Protein AF-A0A955ZC71-F1 (afdb_monomer_lite)

Sequence (127 aa):
PVDMTAALGGNLAITGTVRAAAAVQPGRLIVVSLTSATGTATATGQFTLSAASQTIKFRIGGLVTDNYVLRFQIDQAGSSAVGEQGDLEGYYNGVETAPILTRQDALPIPLGQTCLPNVDFGVGVRL

Radius of gyration: 13.67 Å; chains: 1; bounding box: 36×25×35 Å

pLDDT: mean 84.35, std 5.69, range [64.38, 92.12]

Secondary structure (DSSP, 8-state):
-EEEE-TT--SEEEEEEEEPPTTPPTT-EEEEEEEETTS--EEEEEEE-SSTTPEEEEEEEEE-SEEEEEEEEE-SS-SS-SSSTT-EEEEBT-BTTB---STTTPPPEEE-SS-EEEEEE--EE--

Structure (mmCIF, N/CA/C/O backbone):
data_AF-A0A955ZC71-F1
#
_entry.id   AF-A0A955ZC71-F1
#
loop_
_atom_site.group_PDB
_atom_site.id
_atom_site.type_symbol
_atom_site.label_atom_id
_atom_site.label_alt_id
_atom_site.label_comp_id
_atom_site.label_asym_id
_atom_site.label_entity_id
_atom_site.label_seq_id
_atom_site.pdbx_PDB_ins_code
_atom_site.Cartn_x
_atom_site.Cartn_y
_atom_site.Cartn_z
_atom_site.occupancy
_atom_site.B_iso_or_equiv
_atom_site.auth_seq_id
_atom_site.auth_comp_id
_atom_site.auth_asym_id
_atom_site.auth_atom_id
_atom_site.pdbx_PDB_model_num
ATOM 1 N N . PRO A 1 1 ? -11.169 -1.044 -10.443 1.00 69.12 1 PRO A N 1
ATOM 2 C CA . PRO A 1 1 ? -10.434 -0.879 -9.168 1.00 69.12 1 PRO A CA 1
ATOM 3 C C . PRO A 1 1 ? -10.039 -2.265 -8.681 1.00 69.12 1 PRO A C 1
ATOM 5 O O . PRO A 1 1 ? -10.817 -3.191 -8.892 1.00 69.12 1 PRO A O 1
ATOM 8 N N . VAL A 1 2 ? -8.859 -2.411 -8.089 1.00 80.56 2 VAL A N 1
ATOM 9 C CA . VAL A 1 2 ? -8.496 -3.650 -7.397 1.00 80.56 2 VAL A CA 1
ATOM 10 C C . VAL A 1 2 ? -9.318 -3.696 -6.113 1.00 80.56 2 VAL A C 1
ATOM 12 O O . VAL A 1 2 ? -9.205 -2.783 -5.296 1.00 80.56 2 VAL A O 1
ATOM 15 N N . ASP A 1 3 ? -10.186 -4.696 -5.976 1.00 83.19 3 ASP A N 1
ATOM 16 C CA . ASP A 1 3 ? -11.025 -4.870 -4.787 1.00 83.19 3 ASP A CA 1
ATOM 17 C C . ASP A 1 3 ? -10.416 -5.953 -3.895 1.00 83.19 3 ASP A C 1
ATOM 19 O O . ASP A 1 3 ? -10.083 -7.047 -4.351 1.00 83.19 3 ASP A O 1
ATOM 23 N N . MET A 1 4 ? -10.231 -5.618 -2.628 1.00 85.12 4 MET A N 1
ATOM 24 C CA . MET A 1 4 ? -9.617 -6.446 -1.600 1.00 85.12 4 MET A CA 1
ATOM 25 C C . MET A 1 4 ? -10.576 -6.529 -0.422 1.00 85.12 4 MET A C 1
ATOM 27 O O . MET A 1 4 ? -11.275 -5.566 -0.108 1.00 85.12 4 MET A O 1
ATOM 31 N N . THR A 1 5 ? -10.598 -7.665 0.265 1.00 82.44 5 THR A N 1
ATOM 32 C CA . THR A 1 5 ? -11.450 -7.848 1.445 1.00 82.44 5 THR A CA 1
ATOM 33 C C . THR A 1 5 ? -10.604 -8.291 2.627 1.00 82.44 5 THR A C 1
ATOM 35 O O . THR A 1 5 ? -9.879 -9.279 2.542 1.00 82.44 5 THR A O 1
ATOM 38 N N . ALA A 1 6 ? -10.696 -7.557 3.732 1.00 78.88 6 ALA A N 1
ATOM 39 C CA . ALA A 1 6 ? -10.159 -7.977 5.013 1.00 78.88 6 ALA A CA 1
ATOM 40 C C . ALA A 1 6 ? -11.064 -9.050 5.627 1.00 78.88 6 ALA A C 1
ATOM 42 O O . ALA A 1 6 ? -12.288 -8.911 5.634 1.00 78.88 6 ALA A O 1
ATOM 43 N N . ALA A 1 7 ? -10.474 -10.088 6.216 1.00 76.69 7 ALA A N 1
ATOM 44 C CA . ALA A 1 7 ? -11.210 -11.140 6.918 1.00 76.69 7 ALA A CA 1
ATOM 45 C C . ALA A 1 7 ? -11.676 -10.706 8.328 1.00 76.69 7 ALA A C 1
ATOM 47 O O . ALA A 1 7 ? -11.635 -11.498 9.264 1.00 76.69 7 ALA A O 1
ATOM 48 N N . LEU A 1 8 ? -12.089 -9.443 8.497 1.00 80.94 8 LEU A N 1
ATOM 49 C CA . LEU A 1 8 ? -12.551 -8.897 9.782 1.00 80.94 8 LEU A CA 1
ATOM 50 C C . LEU A 1 8 ? -14.075 -8.847 9.903 1.00 80.94 8 LEU A C 1
ATOM 52 O O . LEU A 1 8 ? -14.589 -8.567 10.982 1.00 80.94 8 LEU A O 1
ATOM 56 N N . GLY A 1 9 ? -14.806 -9.110 8.814 1.00 81.00 9 GLY A N 1
ATOM 57 C CA . GLY A 1 9 ? -16.271 -9.169 8.823 1.00 81.00 9 GLY A CA 1
ATO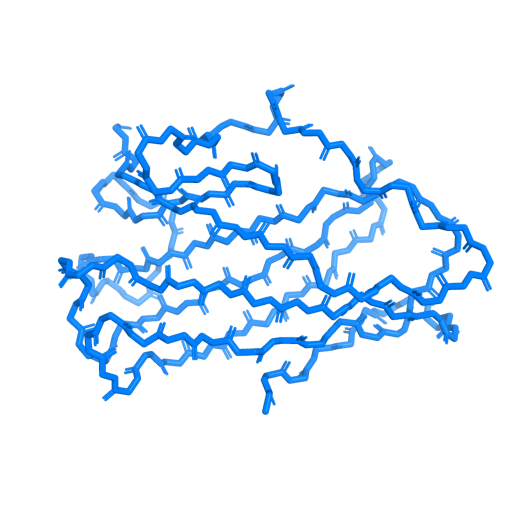M 58 C C . GLY A 1 9 ? -16.963 -7.831 9.107 1.00 81.00 9 GLY A C 1
ATOM 59 O O . GLY A 1 9 ? -18.159 -7.816 9.385 1.00 81.00 9 GLY A O 1
ATOM 60 N N . GLY A 1 10 ? -16.233 -6.714 9.052 1.00 86.50 10 GLY A N 1
ATOM 61 C CA . GLY A 1 10 ? -16.798 -5.382 9.229 1.00 86.50 10 GLY A CA 1
ATOM 62 C C . GLY A 1 10 ? -17.442 -4.831 7.954 1.00 86.50 10 GLY A C 1
ATOM 63 O O . GLY A 1 10 ? -17.335 -5.405 6.871 1.00 86.50 10 GLY A O 1
ATOM 64 N N . ASN A 1 11 ? -18.125 -3.696 8.071 1.00 89.75 11 ASN A N 1
ATOM 65 C CA . ASN A 1 11 ? -18.828 -3.039 6.964 1.00 89.75 11 ASN A CA 1
ATOM 66 C C . ASN A 1 11 ? -18.101 -1.794 6.426 1.00 89.75 11 ASN A C 1
ATOM 68 O O . ASN A 1 11 ? -18.625 -1.125 5.534 1.00 89.75 11 ASN A O 1
ATOM 72 N N . LEU A 1 12 ? -16.914 -1.476 6.948 1.00 92.12 12 LEU A N 1
ATOM 73 C CA . LEU A 1 12 ? -16.139 -0.311 6.534 1.00 92.12 12 LEU A CA 1
ATOM 74 C C . LEU A 1 12 ? -15.185 -0.654 5.388 1.00 92.12 12 LEU A C 1
ATOM 76 O O . LEU A 1 12 ? -14.843 -1.816 5.141 1.00 92.12 12 LEU A O 1
ATOM 80 N N . ALA A 1 13 ? -14.745 0.385 4.683 1.00 91.94 13 ALA A N 1
ATOM 81 C CA . ALA A 1 13 ? -13.787 0.263 3.600 1.00 91.94 13 ALA A CA 1
ATOM 82 C C . ALA A 1 13 ? -12.835 1.460 3.528 1.00 91.94 13 ALA A C 1
ATOM 84 O O . ALA A 1 13 ? -13.204 2.587 3.862 1.00 91.94 13 ALA A O 1
ATOM 85 N N . ILE A 1 14 ? -11.636 1.209 3.012 1.00 90.75 14 ILE A N 1
ATOM 86 C CA . ILE A 1 14 ? -10.682 2.228 2.578 1.00 90.75 14 ILE A CA 1
ATOM 87 C C . ILE A 1 14 ? -10.611 2.179 1.052 1.00 90.75 14 ILE A C 1
ATOM 89 O O . ILE A 1 14 ? -10.496 1.105 0.464 1.00 90.75 14 ILE A O 1
ATOM 93 N N . THR A 1 15 ? -10.678 3.330 0.393 1.00 90.69 15 THR A N 1
ATOM 94 C CA . THR A 1 15 ? -10.453 3.446 -1.054 1.00 90.69 15 THR A CA 1
ATOM 95 C C . THR A 1 15 ? -9.389 4.487 -1.327 1.00 90.69 15 THR A C 1
ATOM 97 O O . THR A 1 15 ? -9.236 5.444 -0.569 1.00 90.69 15 THR A O 1
ATOM 100 N N . GLY A 1 16 ? -8.653 4.313 -2.414 1.00 88.12 16 GLY A N 1
ATOM 101 C CA . GLY A 1 16 ? -7.555 5.213 -2.705 1.00 88.12 16 GLY A CA 1
ATOM 102 C C . GLY A 1 16 ? -6.923 4.983 -4.058 1.00 88.12 16 GLY A C 1
ATOM 103 O O . GLY A 1 16 ? -7.385 4.154 -4.858 1.00 88.12 16 GLY A O 1
ATOM 104 N N . THR A 1 17 ? -5.866 5.749 -4.307 1.00 85.75 17 THR A N 1
ATOM 105 C CA . THR A 1 17 ? -5.081 5.630 -5.524 1.00 85.75 17 THR A CA 1
ATOM 106 C C . THR A 1 17 ? -3.595 5.587 -5.234 1.00 85.75 17 THR A C 1
ATOM 108 O O . THR A 1 17 ? -3.101 6.095 -4.237 1.00 85.75 17 THR A O 1
ATOM 111 N N . VAL A 1 18 ? -2.867 4.937 -6.122 1.00 81.31 18 VAL A N 1
ATOM 112 C CA . VAL A 1 18 ? -1.413 4.871 -6.076 1.00 81.31 18 VAL A CA 1
ATOM 113 C C . VAL A 1 18 ? -0.908 4.964 -7.493 1.00 81.31 18 VAL A C 1
ATOM 115 O O . VAL A 1 18 ? -1.394 4.279 -8.396 1.00 81.31 18 VAL A O 1
ATOM 118 N N . ARG A 1 19 ? 0.045 5.859 -7.701 1.00 80.38 19 ARG A N 1
ATOM 119 C CA . ARG A 1 19 ? 0.717 6.003 -8.980 1.00 80.38 19 ARG A CA 1
ATOM 120 C C . ARG A 1 19 ? 1.980 5.160 -8.938 1.00 80.38 19 ARG A C 1
ATOM 122 O O . ARG A 1 19 ? 2.845 5.394 -8.100 1.00 80.38 19 ARG A O 1
ATOM 129 N N . ALA A 1 20 ? 2.075 4.174 -9.824 1.00 77.62 20 ALA A N 1
ATOM 130 C CA . ALA A 1 20 ? 3.331 3.465 -10.011 1.00 77.62 20 ALA A CA 1
ATOM 131 C C . ALA A 1 20 ? 4.386 4.446 -10.540 1.00 77.62 20 ALA A C 1
ATOM 133 O O . ALA A 1 20 ? 4.084 5.262 -11.415 1.00 77.62 20 ALA A O 1
ATOM 134 N N . ALA A 1 21 ? 5.609 4.370 -10.015 1.00 77.56 21 ALA A N 1
ATOM 135 C CA . ALA A 1 21 ? 6.703 5.215 -10.480 1.00 77.56 21 ALA A CA 1
ATOM 136 C C . ALA A 1 21 ? 6.997 4.954 -11.968 1.00 77.56 21 ALA A C 1
ATOM 138 O O . ALA A 1 21 ? 6.794 3.848 -12.478 1.00 77.56 21 ALA A O 1
ATOM 139 N N . ALA A 1 22 ? 7.510 5.962 -12.676 1.00 76.19 22 ALA A N 1
ATOM 140 C CA . ALA A 1 22 ? 7.761 5.848 -14.117 1.00 76.19 22 ALA A CA 1
ATOM 141 C C . ALA A 1 22 ? 8.801 4.774 -14.480 1.00 76.19 22 ALA A C 1
ATOM 143 O O . ALA A 1 22 ? 8.763 4.226 -15.579 1.00 76.19 22 ALA A O 1
ATOM 144 N N . ALA A 1 23 ? 9.696 4.448 -13.546 1.00 77.88 23 ALA A N 1
ATOM 145 C CA . ALA A 1 23 ? 10.702 3.403 -13.704 1.00 77.88 23 ALA A CA 1
ATOM 146 C C . ALA A 1 23 ? 10.128 1.973 -13.640 1.00 77.88 23 ALA A C 1
ATOM 148 O O . ALA A 1 23 ? 10.824 1.019 -14.001 1.00 77.88 23 ALA A O 1
ATOM 149 N N . VAL A 1 24 ? 8.881 1.796 -13.187 1.00 80.88 24 VAL A N 1
ATOM 150 C CA . VAL A 1 24 ? 8.256 0.473 -13.086 1.00 80.88 24 VAL A CA 1
ATOM 151 C C . VAL A 1 24 ? 7.818 -0.005 -14.461 1.00 80.88 24 VAL A C 1
ATOM 153 O O . VAL A 1 24 ? 7.041 0.655 -15.153 1.00 80.88 24 VAL A O 1
ATOM 156 N N . GLN A 1 25 ? 8.305 -1.179 -14.850 1.00 83.31 25 GLN A N 1
ATOM 157 C CA . GLN A 1 25 ? 7.926 -1.806 -16.113 1.00 83.31 25 GLN A CA 1
ATOM 158 C C . GLN A 1 25 ? 6.509 -2.406 -16.038 1.00 83.31 25 GLN A C 1
ATOM 160 O O . GLN A 1 25 ? 6.044 -2.776 -14.959 1.00 83.31 25 GLN A O 1
ATOM 165 N N . PRO A 1 26 ? 5.796 -2.552 -17.165 1.00 85.94 26 PRO A N 1
ATOM 166 C CA . PRO A 1 26 ? 4.604 -3.394 -17.214 1.00 85.94 26 PRO A CA 1
ATOM 167 C C . PRO A 1 26 ? 4.927 -4.841 -16.803 1.00 85.94 26 PRO A C 1
ATOM 169 O O . PRO A 1 26 ? 6.055 -5.303 -16.967 1.00 85.94 26 PRO A O 1
ATOM 172 N N . GLY A 1 27 ? 3.939 -5.573 -16.290 1.00 85.31 27 GLY A N 1
ATOM 173 C CA . GLY A 1 27 ? 4.099 -6.981 -15.912 1.00 85.31 27 GLY A CA 1
ATOM 174 C C . GLY A 1 27 ? 4.633 -7.220 -14.496 1.00 85.31 27 GLY A C 1
ATOM 175 O O . GLY A 1 27 ? 4.732 -8.372 -14.086 1.00 85.31 27 GLY A O 1
ATOM 176 N N . ARG A 1 28 ? 4.950 -6.169 -13.728 1.00 88.12 28 ARG A N 1
ATOM 177 C CA . ARG A 1 28 ? 5.442 -6.314 -12.348 1.00 88.12 28 ARG A CA 1
ATOM 178 C C . ARG A 1 28 ? 4.332 -6.662 -11.363 1.00 88.12 28 ARG A C 1
ATOM 180 O O . ARG A 1 28 ? 3.216 -6.143 -11.479 1.00 88.12 28 ARG A O 1
ATOM 187 N N . LEU A 1 29 ? 4.661 -7.524 -10.399 1.00 88.25 29 LEU A N 1
ATOM 188 C CA . LEU A 1 29 ? 3.790 -7.863 -9.279 1.00 88.25 29 LEU A CA 1
ATOM 189 C C . LEU A 1 29 ? 3.696 -6.673 -8.330 1.00 88.25 29 LEU A C 1
ATOM 191 O O . LEU A 1 29 ? 4.691 -6.049 -7.970 1.00 88.25 29 LEU A O 1
ATOM 195 N N . ILE A 1 30 ? 2.477 -6.401 -7.898 1.00 87.50 30 ILE A N 1
ATOM 196 C CA . ILE A 1 30 ? 2.171 -5.405 -6.894 1.00 87.50 30 ILE A CA 1
ATOM 197 C C . ILE A 1 30 ? 1.446 -6.085 -5.753 1.00 87.50 30 ILE A C 1
ATOM 199 O O . ILE A 1 30 ? 0.505 -6.846 -5.974 1.00 87.50 30 ILE A O 1
ATOM 203 N N . VAL A 1 31 ? 1.864 -5.759 -4.536 1.00 89.19 31 VAL A N 1
ATOM 204 C CA . VAL A 1 31 ? 1.234 -6.221 -3.308 1.00 89.19 31 VAL A CA 1
ATOM 205 C C . VAL A 1 31 ? 0.811 -5.017 -2.486 1.00 89.19 31 VAL A C 1
ATOM 207 O O . VAL A 1 31 ? 1.618 -4.151 -2.148 1.00 89.19 31 VAL A O 1
ATOM 210 N N . VAL A 1 32 ? -0.469 -4.978 -2.138 1.00 88.69 32 VAL A N 1
ATOM 211 C CA . VAL A 1 32 ? -1.035 -3.993 -1.217 1.00 88.69 32 VAL A CA 1
ATOM 212 C C . VAL A 1 32 ? -1.383 -4.720 0.053 1.00 88.69 32 VAL A C 1
ATOM 214 O O . VAL A 1 32 ? -2.094 -5.719 -0.007 1.00 88.69 32 VAL A O 1
ATOM 217 N N . SER A 1 33 ? -0.891 -4.234 1.184 1.00 89.06 33 SER A N 1
ATOM 218 C CA . SER A 1 33 ? -1.174 -4.824 2.486 1.00 89.06 33 SER A CA 1
ATOM 219 C C . SER A 1 33 ? -1.677 -3.770 3.459 1.00 89.06 33 SER A C 1
ATOM 221 O O . SER A 1 33 ? -1.082 -2.708 3.617 1.00 89.06 33 SER A O 1
ATOM 223 N N . LEU A 1 34 ? -2.787 -4.069 4.123 1.00 89.88 34 LEU A N 1
ATOM 224 C CA . LEU A 1 34 ? -3.323 -3.282 5.223 1.00 89.88 34 LEU A CA 1
ATOM 225 C C . LEU A 1 34 ? -3.167 -4.100 6.493 1.00 89.88 34 LEU A C 1
ATOM 227 O O . LEU A 1 34 ? -3.692 -5.206 6.555 1.00 89.88 34 LEU A O 1
ATOM 231 N N . THR A 1 35 ? -2.468 -3.574 7.491 1.00 90.38 35 THR A N 1
ATOM 232 C CA . THR A 1 35 ? -2.298 -4.240 8.787 1.00 90.38 35 THR A CA 1
ATOM 233 C C . THR A 1 35 ? -2.924 -3.397 9.887 1.00 90.38 35 THR A C 1
ATOM 235 O O . THR A 1 35 ? -2.675 -2.196 9.921 1.00 90.38 35 THR A O 1
ATOM 238 N N . SER A 1 36 ? -3.702 -3.978 10.802 1.00 87.25 36 SER A N 1
ATOM 239 C CA . SER A 1 36 ? -4.129 -3.234 11.997 1.00 87.25 36 SER A CA 1
ATOM 240 C C . SER A 1 36 ? -2.918 -2.813 12.836 1.00 87.25 36 SER A C 1
ATOM 242 O O . SER A 1 36 ? -1.884 -3.489 12.857 1.00 87.25 36 SER A O 1
ATOM 244 N N . ALA A 1 37 ? -3.019 -1.702 13.561 1.00 75.62 37 ALA A N 1
ATOM 245 C CA . ALA A 1 37 ? -1.954 -1.226 14.442 1.00 75.62 37 ALA A CA 1
ATOM 246 C C . ALA A 1 37 ? -1.626 -2.253 15.541 1.00 75.62 37 ALA A C 1
ATOM 248 O O . ALA A 1 37 ? -0.481 -2.351 15.974 1.00 75.62 37 ALA A O 1
ATOM 249 N N . THR A 1 38 ? -2.610 -3.073 15.923 1.00 75.19 38 THR A N 1
ATOM 250 C CA . THR A 1 38 ? -2.456 -4.198 16.858 1.00 75.19 38 THR A CA 1
ATOM 251 C C . THR A 1 38 ? -1.880 -5.466 16.210 1.00 75.19 38 THR A C 1
ATOM 253 O O . THR A 1 38 ? -1.568 -6.419 16.917 1.00 75.19 38 THR A O 1
ATOM 256 N N . GLY A 1 39 ? -1.727 -5.505 14.880 1.00 69.25 39 GLY A N 1
ATOM 257 C CA . GLY A 1 39 ? -1.188 -6.648 14.128 1.00 69.25 39 GLY A CA 1
ATOM 258 C C . GLY A 1 39 ? -2.147 -7.833 13.973 1.00 69.25 39 GLY A C 1
ATOM 259 O O . GLY A 1 39 ? -1.777 -8.850 13.400 1.00 69.25 39 GLY A O 1
ATOM 260 N N . THR A 1 40 ? -3.376 -7.704 14.465 1.00 64.38 40 THR A N 1
ATOM 261 C CA . THR A 1 40 ? -4.407 -8.752 14.510 1.00 64.38 40 THR A CA 1
ATOM 262 C C . THR A 1 40 ? -5.091 -9.015 13.170 1.00 64.38 40 THR A C 1
ATOM 264 O O . THR A 1 40 ? -5.736 -10.048 13.003 1.00 64.38 40 THR A O 1
ATOM 267 N N . ALA A 1 41 ? -4.953 -8.099 12.213 1.00 68.94 41 ALA A N 1
ATOM 268 C CA . ALA A 1 41 ? -5.638 -8.154 10.936 1.00 68.94 41 ALA A CA 1
ATOM 269 C C . ALA A 1 41 ? -4.706 -7.803 9.788 1.00 68.94 41 ALA A C 1
ATOM 271 O O . ALA A 1 41 ? -4.040 -6.768 9.840 1.00 68.94 41 ALA A O 1
ATOM 272 N N . THR A 1 42 ? -4.713 -8.609 8.726 1.00 79.19 42 THR A N 1
ATOM 273 C CA . THR A 1 42 ? -4.038 -8.272 7.472 1.00 79.19 42 THR A CA 1
ATOM 274 C C . THR A 1 42 ? -4.975 -8.495 6.293 1.00 79.19 42 THR A C 1
ATOM 276 O O . THR A 1 42 ? -5.575 -9.560 6.164 1.00 79.19 42 THR A O 1
ATOM 279 N N . ALA A 1 43 ? -5.111 -7.489 5.433 1.00 81.38 43 ALA A N 1
ATOM 280 C CA . ALA A 1 43 ? -5.735 -7.630 4.123 1.00 81.38 43 ALA A CA 1
ATOM 281 C C . ALA A 1 43 ? -4.656 -7.465 3.063 1.00 81.38 43 ALA A C 1
ATOM 283 O O . ALA A 1 43 ? -3.954 -6.456 3.082 1.00 81.38 43 ALA A O 1
ATOM 284 N N . THR A 1 44 ? -4.544 -8.428 2.150 1.00 83.94 44 THR A N 1
ATOM 285 C CA . THR A 1 44 ? -3.549 -8.387 1.078 1.00 83.94 44 THR A CA 1
ATOM 286 C C . THR A 1 44 ? -4.226 -8.549 -0.271 1.00 83.94 44 THR A C 1
ATOM 288 O O . THR A 1 44 ? -5.012 -9.473 -0.467 1.00 83.94 44 THR A O 1
ATOM 291 N N . GLY A 1 45 ? -3.908 -7.660 -1.207 1.00 82.19 45 GLY A N 1
ATOM 292 C CA . GLY A 1 45 ? -4.275 -7.793 -2.612 1.00 82.19 45 GLY A CA 1
ATOM 293 C C . GLY A 1 45 ? -3.041 -7.856 -3.484 1.00 82.19 45 GLY A C 1
ATOM 294 O O . GLY A 1 45 ? -2.059 -7.159 -3.226 1.00 82.19 45 GLY A O 1
ATOM 295 N N . GLN A 1 46 ? -3.113 -8.679 -4.524 1.00 86.94 46 GLN A N 1
ATOM 296 C CA . GLN A 1 46 ? -2.059 -8.813 -5.517 1.00 86.94 46 GLN A CA 1
ATOM 297 C C . GLN A 1 46 ? -2.609 -8.538 -6.907 1.00 86.94 46 GLN A C 1
ATOM 299 O O . GLN A 1 46 ? -3.722 -8.950 -7.235 1.00 86.94 46 GLN A O 1
ATOM 304 N N . PHE A 1 47 ? -1.835 -7.832 -7.720 1.00 85.12 47 PHE A N 1
ATOM 305 C CA . PHE A 1 47 ? -2.172 -7.583 -9.116 1.00 85.12 47 PHE A CA 1
ATOM 306 C C . PHE A 1 47 ? -0.923 -7.241 -9.919 1.00 85.12 47 PHE A C 1
ATOM 308 O O . PHE A 1 47 ? 0.144 -6.985 -9.366 1.00 85.12 47 PHE A O 1
ATOM 315 N N . THR A 1 48 ? -1.068 -7.232 -11.238 1.00 86.12 48 THR A N 1
ATOM 316 C CA . THR A 1 48 ? 0.021 -6.943 -12.167 1.00 86.12 48 THR A CA 1
ATOM 317 C C . THR A 1 48 ? -0.175 -5.572 -12.799 1.00 86.12 48 THR A C 1
ATOM 319 O O . THR A 1 48 ? -1.285 -5.221 -13.206 1.00 86.12 48 THR A O 1
ATOM 322 N N . LEU A 1 49 ? 0.903 -4.794 -12.900 1.00 82.00 49 LEU A N 1
ATOM 323 C CA . LEU A 1 49 ? 0.888 -3.510 -13.598 1.00 82.00 49 LEU A CA 1
ATOM 324 C C . LEU A 1 49 ? 0.664 -3.721 -15.105 1.00 82.00 49 LEU A C 1
ATOM 326 O O . LEU A 1 49 ? 1.387 -4.497 -15.730 1.00 82.00 49 LEU A O 1
ATOM 330 N N . SER A 1 50 ? -0.285 -3.012 -15.720 1.00 83.38 50 SER A N 1
ATOM 331 C CA . SER A 1 50 ? -0.547 -3.140 -17.163 1.00 83.38 50 SER A CA 1
ATOM 332 C C . SER A 1 50 ? 0.230 -2.134 -18.017 1.00 83.38 50 SER A C 1
ATOM 334 O O . SER A 1 50 ? 0.369 -2.337 -19.219 1.00 83.38 50 SER A O 1
ATOM 336 N N . ALA A 1 51 ? 0.719 -1.041 -17.425 1.00 82.56 51 ALA A N 1
ATOM 337 C CA . ALA A 1 51 ? 1.491 -0.005 -18.111 1.00 82.56 51 ALA A CA 1
ATOM 338 C C . ALA A 1 51 ? 2.396 0.757 -17.130 1.00 82.56 51 ALA A C 1
ATOM 340 O O . ALA A 1 51 ? 2.025 0.943 -15.974 1.00 82.56 51 ALA A O 1
ATOM 341 N N . ALA A 1 52 ? 3.544 1.257 -17.596 1.00 81.62 52 ALA A N 1
ATOM 342 C CA . ALA A 1 52 ? 4.396 2.145 -16.800 1.00 81.62 52 ALA A CA 1
ATOM 343 C C . ALA A 1 52 ? 3.645 3.432 -16.399 1.00 81.62 52 ALA A C 1
ATOM 345 O O . ALA A 1 52 ? 2.770 3.901 -17.127 1.00 81.62 52 ALA A O 1
ATOM 346 N N . SER A 1 53 ? 3.993 4.025 -15.250 1.00 80.06 53 SER A N 1
ATOM 347 C CA . SER A 1 53 ? 3.326 5.226 -14.700 1.00 80.06 53 SER A CA 1
ATOM 348 C C . SER A 1 53 ? 1.807 5.107 -14.475 1.00 80.06 53 SER A C 1
ATOM 350 O O . SER A 1 53 ? 1.116 6.124 -14.366 1.00 80.06 53 SER A O 1
ATOM 352 N N . GLN A 1 54 ? 1.255 3.892 -14.432 1.00 83.62 54 GLN A N 1
ATOM 353 C CA . GLN A 1 54 ? -0.181 3.685 -14.266 1.00 83.62 54 GLN A CA 1
ATOM 354 C C . GLN A 1 54 ? -0.656 4.144 -12.882 1.00 83.62 54 GLN A C 1
ATOM 356 O O . GLN A 1 54 ? -0.086 3.786 -11.850 1.00 83.62 54 GLN A O 1
ATOM 361 N N . THR A 1 55 ? -1.762 4.889 -12.861 1.00 85.19 55 THR A N 1
ATOM 362 C CA . THR A 1 55 ? -2.535 5.125 -11.639 1.00 85.19 55 THR A CA 1
ATOM 363 C C . THR A 1 55 ? -3.442 3.933 -11.380 1.00 85.19 55 THR A C 1
ATOM 365 O O . THR A 1 55 ? -4.313 3.602 -12.188 1.00 85.19 55 THR A O 1
ATOM 368 N N . ILE A 1 56 ? -3.270 3.309 -10.225 1.00 84.75 56 ILE A N 1
ATOM 369 C CA . ILE A 1 56 ? -4.088 2.196 -9.773 1.00 84.75 56 ILE A CA 1
ATOM 370 C C . ILE A 1 56 ? -5.089 2.709 -8.747 1.00 84.75 56 ILE A C 1
ATOM 372 O O . ILE A 1 56 ? -4.721 3.385 -7.791 1.00 84.75 56 ILE A O 1
ATOM 376 N N . LYS A 1 57 ? -6.361 2.356 -8.935 1.00 88.00 57 LYS A N 1
ATOM 377 C CA . LYS A 1 57 ? -7.427 2.588 -7.954 1.00 88.00 57 LYS A CA 1
ATOM 378 C C . LYS A 1 57 ? -7.661 1.314 -7.156 1.00 88.00 57 LYS A C 1
ATOM 380 O O . LYS A 1 57 ? -7.839 0.258 -7.771 1.00 88.00 57 LYS A O 1
ATOM 385 N N . PHE A 1 58 ? -7.745 1.416 -5.837 1.00 87.06 58 PHE A N 1
ATOM 386 C CA . PHE A 1 58 ? -7.975 0.272 -4.960 1.00 87.06 58 PHE A CA 1
ATOM 387 C C . PHE A 1 58 ? -9.141 0.497 -3.991 1.00 87.06 58 PHE A C 1
ATOM 389 O O . PHE A 1 58 ? -9.510 1.632 -3.677 1.00 87.06 58 PHE A O 1
ATOM 396 N N . ARG A 1 59 ? -9.710 -0.610 -3.513 1.00 90.62 59 ARG A N 1
ATOM 397 C CA . ARG A 1 59 ? -10.687 -0.678 -2.427 1.00 90.62 59 ARG A CA 1
ATOM 398 C C . ARG A 1 59 ? -10.312 -1.830 -1.501 1.00 90.62 59 ARG A C 1
ATOM 400 O O . ARG A 1 59 ? -10.023 -2.916 -1.981 1.00 90.62 59 ARG A O 1
ATOM 407 N N . ILE A 1 60 ? -10.314 -1.588 -0.195 1.00 90.81 60 ILE A N 1
ATOM 408 C CA . ILE A 1 60 ? -10.127 -2.593 0.854 1.00 90.81 60 ILE A CA 1
ATOM 409 C C . ILE A 1 60 ? -11.372 -2.545 1.734 1.00 90.81 60 ILE A C 1
ATOM 411 O O . ILE A 1 60 ? -11.530 -1.608 2.510 1.00 90.81 60 ILE A O 1
ATOM 415 N N . GLY A 1 61 ? -12.286 -3.497 1.561 1.00 90.62 61 GLY A N 1
ATOM 416 C CA . GLY A 1 61 ? -13.512 -3.625 2.352 1.00 90.62 61 GLY A CA 1
ATOM 417 C C . GLY A 1 61 ? -13.387 -4.628 3.499 1.00 90.62 61 GLY A C 1
ATOM 418 O O . GLY A 1 61 ? -12.345 -5.257 3.678 1.00 90.62 61 GLY A O 1
ATOM 419 N N . GLY A 1 62 ? -14.469 -4.808 4.258 1.00 89.69 62 GLY A N 1
ATOM 420 C CA . GLY A 1 62 ? -14.518 -5.785 5.349 1.00 89.69 62 GLY A CA 1
ATOM 421 C C . GLY A 1 62 ? -13.929 -5.278 6.666 1.00 89.69 62 GLY A C 1
ATOM 422 O O . GLY A 1 62 ? -13.650 -6.089 7.540 1.00 89.69 62 GLY A O 1
ATOM 423 N N . LEU A 1 63 ? -13.689 -3.969 6.797 1.00 90.31 63 LEU A N 1
ATOM 424 C CA . LEU A 1 63 ? -12.945 -3.367 7.905 1.00 90.31 63 LEU A CA 1
ATOM 425 C C . LEU A 1 63 ? -13.850 -2.986 9.081 1.00 90.31 63 LEU A C 1
ATOM 427 O O . LEU A 1 63 ? -15.035 -2.697 8.908 1.00 90.31 63 LEU A O 1
ATOM 431 N N . VAL A 1 64 ? -13.256 -2.938 10.271 1.00 90.88 64 VAL A N 1
ATOM 432 C CA . VAL A 1 64 ? -13.857 -2.421 11.512 1.00 90.88 64 VAL A CA 1
ATOM 433 C C . VAL A 1 64 ? -13.127 -1.154 11.964 1.00 90.88 64 VAL A C 1
ATOM 435 O O . VAL A 1 64 ? -12.051 -0.851 11.447 1.00 90.88 64 VAL A O 1
ATOM 438 N N . THR A 1 65 ? -13.695 -0.418 12.918 1.00 91.19 65 THR A N 1
ATOM 439 C CA . THR A 1 65 ? -13.054 0.758 13.524 1.00 91.19 65 THR A CA 1
ATOM 440 C C . THR A 1 65 ? -11.714 0.372 14.155 1.00 91.19 65 THR A C 1
ATOM 442 O O . THR A 1 65 ? -11.697 -0.387 15.122 1.00 91.19 65 THR A O 1
ATOM 445 N N . ASP A 1 66 ? -10.606 0.885 13.619 1.00 91.06 66 ASP A N 1
ATOM 446 C CA . ASP A 1 66 ? -9.246 0.678 14.136 1.00 91.06 66 ASP A CA 1
ATOM 447 C C . ASP A 1 66 ? -8.271 1.669 13.471 1.00 91.06 66 ASP A C 1
ATOM 449 O O . ASP A 1 66 ? -8.617 2.394 12.535 1.00 91.06 66 ASP A O 1
ATOM 453 N N . ASN A 1 67 ? -7.029 1.678 13.936 1.00 90.50 67 ASN A N 1
ATOM 454 C CA . ASN A 1 67 ? -5.900 2.278 13.251 1.00 90.50 67 ASN A CA 1
ATOM 455 C C . ASN A 1 67 ? -5.251 1.245 12.333 1.00 90.50 67 ASN A C 1
ATOM 457 O O . ASN A 1 67 ? -4.885 0.160 12.781 1.00 90.50 67 ASN A O 1
ATOM 461 N N . TYR A 1 68 ? -5.044 1.591 11.066 1.00 90.94 68 TYR A N 1
ATOM 462 C CA . TYR A 1 68 ? -4.432 0.690 10.094 1.00 90.94 68 TYR A CA 1
ATOM 463 C C . TYR A 1 68 ? -3.172 1.279 9.478 1.00 90.94 68 TYR A C 1
ATOM 465 O O . TYR A 1 68 ? -3.092 2.467 9.203 1.00 90.94 68 TYR A O 1
ATOM 473 N N . VAL A 1 69 ? -2.199 0.428 9.190 1.00 91.12 69 VAL A N 1
ATOM 474 C CA . VAL A 1 69 ? -1.013 0.766 8.410 1.00 91.12 69 VAL A CA 1
ATOM 475 C C . VAL A 1 69 ? -1.190 0.176 7.021 1.00 91.12 69 VAL A C 1
ATOM 477 O O . VAL A 1 69 ? -1.298 -1.042 6.873 1.00 91.12 69 VAL A O 1
ATOM 480 N N . LEU A 1 70 ? -1.237 1.041 6.010 1.00 90.31 70 LEU A N 1
ATOM 481 C CA . LEU A 1 70 ? -1.333 0.643 4.610 1.00 90.31 70 LEU A CA 1
ATOM 482 C C . LEU A 1 70 ? 0.042 0.743 3.954 1.00 90.31 70 LEU A C 1
ATOM 484 O O . LEU A 1 70 ? 0.710 1.775 4.042 1.00 90.31 70 LEU A O 1
ATOM 488 N N . ARG A 1 71 ? 0.445 -0.348 3.310 1.00 90.44 71 ARG A N 1
ATOM 489 C CA . ARG A 1 71 ? 1.732 -0.532 2.650 1.00 90.44 71 ARG A CA 1
ATOM 490 C C . ARG A 1 71 ? 1.520 -0.995 1.217 1.00 90.44 71 ARG A C 1
ATOM 492 O O . ARG A 1 71 ? 0.675 -1.849 0.942 1.00 90.44 71 ARG A O 1
ATOM 499 N N . PHE A 1 72 ? 2.344 -0.468 0.329 1.00 89.31 72 PHE A N 1
ATOM 500 C CA . PHE A 1 72 ? 2.394 -0.807 -1.078 1.00 89.31 72 PHE A CA 1
ATOM 501 C C . PHE A 1 72 ? 3.791 -1.300 -1.439 1.00 89.31 72 PHE A C 1
ATOM 503 O O . PHE A 1 72 ? 4.783 -0.694 -1.034 1.00 89.31 72 PHE A O 1
ATOM 510 N N . GLN A 1 73 ? 3.873 -2.394 -2.187 1.00 90.69 73 GLN A N 1
ATOM 511 C CA . GLN A 1 73 ? 5.133 -2.984 -2.625 1.00 90.69 73 GLN A CA 1
ATOM 512 C C . GLN A 1 73 ? 5.048 -3.377 -4.096 1.00 90.69 73 GLN A C 1
ATOM 514 O O . GLN A 1 73 ? 4.002 -3.838 -4.557 1.00 90.69 73 GLN A O 1
ATOM 519 N N . ILE A 1 74 ? 6.150 -3.207 -4.817 1.00 89.19 74 ILE A N 1
ATOM 520 C CA . ILE A 1 74 ? 6.272 -3.524 -6.237 1.00 89.19 74 ILE A CA 1
ATOM 521 C C . ILE A 1 74 ? 7.541 -4.343 -6.438 1.00 89.19 74 ILE A C 1
ATOM 523 O O . ILE A 1 74 ? 8.626 -3.868 -6.110 1.00 89.19 74 ILE A O 1
ATOM 527 N N . ASP A 1 75 ? 7.380 -5.529 -7.018 1.00 89.75 75 ASP A N 1
ATOM 528 C CA . ASP A 1 75 ? 8.472 -6.393 -7.462 1.00 89.75 75 ASP A CA 1
ATOM 529 C C . ASP A 1 75 ? 9.126 -5.758 -8.688 1.00 89.75 75 ASP A C 1
ATOM 531 O O . ASP A 1 75 ? 8.665 -5.926 -9.822 1.00 89.75 75 ASP A O 1
ATOM 535 N N . GLN A 1 76 ? 10.165 -4.961 -8.473 1.00 84.50 76 GLN A N 1
ATOM 536 C CA . GLN A 1 76 ? 10.846 -4.292 -9.577 1.00 84.50 76 GLN A CA 1
ATOM 537 C C . GLN A 1 76 ? 11.822 -5.247 -10.274 1.00 84.50 76 GLN A C 1
ATOM 539 O O . GLN A 1 76 ? 12.058 -5.115 -11.482 1.00 84.50 76 GLN A O 1
ATOM 544 N N . ALA A 1 77 ? 12.359 -6.221 -9.537 1.00 83.19 77 ALA A N 1
ATOM 545 C CA . ALA A 1 77 ? 13.295 -7.213 -10.047 1.00 83.19 77 ALA A CA 1
ATOM 546 C C . ALA A 1 77 ? 12.624 -8.194 -11.029 1.00 83.19 77 ALA A C 1
ATOM 548 O O . ALA A 1 77 ? 13.226 -8.597 -12.027 1.00 83.19 77 ALA A O 1
ATOM 549 N N . GLY A 1 78 ? 11.342 -8.503 -10.836 1.00 81.88 78 GLY A N 1
ATOM 550 C CA . GLY A 1 78 ? 10.618 -9.563 -11.543 1.00 81.88 78 GLY A CA 1
ATOM 551 C C . GLY A 1 78 ? 10.869 -10.946 -10.974 1.00 81.88 78 GLY A C 1
ATOM 552 O O . GLY A 1 78 ? 10.778 -11.920 -11.721 1.00 81.88 78 GLY A O 1
ATOM 553 N N . SER A 1 79 ? 11.219 -11.037 -9.695 1.00 84.56 79 SER A N 1
ATOM 554 C CA . SER A 1 79 ? 11.438 -12.309 -9.004 1.00 84.56 79 SER A CA 1
ATOM 555 C C . SER A 1 79 ? 10.127 -13.029 -8.668 1.00 84.56 79 SER A C 1
ATOM 557 O O . SER A 1 79 ? 10.147 -14.180 -8.237 1.00 84.56 79 SER A O 1
ATOM 559 N N . SER A 1 80 ? 8.978 -12.391 -8.918 1.00 80.31 80 SER A N 1
ATOM 560 C CA . SER A 1 80 ? 7.645 -12.800 -8.459 1.00 80.31 80 SER A CA 1
ATOM 561 C C . SER A 1 80 ? 7.490 -12.766 -6.935 1.00 80.31 80 SER A C 1
ATOM 563 O O . SER A 1 80 ? 6.562 -13.366 -6.389 1.00 80.31 80 SER A O 1
ATOM 565 N N . ALA A 1 81 ? 8.372 -12.039 -6.250 1.00 84.56 81 ALA A N 1
ATOM 566 C CA . ALA A 1 81 ? 8.327 -11.775 -4.821 1.00 84.56 81 ALA A CA 1
ATOM 567 C C . ALA A 1 81 ? 8.454 -10.267 -4.570 1.00 84.56 81 ALA A C 1
ATOM 569 O O . ALA A 1 81 ? 8.929 -9.528 -5.420 1.00 84.56 81 ALA A O 1
ATOM 570 N N . VAL A 1 82 ? 7.989 -9.804 -3.407 1.00 87.44 82 VAL A N 1
ATOM 571 C CA . VAL A 1 82 ? 8.153 -8.407 -2.984 1.00 87.44 82 VAL A CA 1
ATOM 572 C C . VAL A 1 82 ? 8.903 -8.316 -1.665 1.00 87.44 82 VAL A C 1
ATOM 574 O O . VAL A 1 82 ? 8.788 -9.191 -0.805 1.00 87.44 82 VAL A O 1
ATOM 577 N N . GLY A 1 83 ? 9.564 -7.183 -1.449 1.00 83.50 83 GLY A N 1
ATOM 578 C CA . GLY A 1 83 ? 10.320 -6.895 -0.233 1.00 83.50 83 GLY A CA 1
ATOM 579 C C . GLY A 1 83 ? 11.802 -7.236 -0.346 1.00 83.50 83 GLY A C 1
ATOM 580 O O . GLY A 1 83 ? 12.480 -7.293 0.681 1.00 83.50 83 GLY A O 1
ATOM 581 N N . GLU A 1 84 ? 12.283 -7.443 -1.567 1.00 85.56 84 GLU A N 1
ATOM 582 C CA . GLU A 1 84 ? 13.688 -7.635 -1.892 1.00 85.56 84 GLU A CA 1
ATOM 583 C C . GLU A 1 84 ? 14.388 -6.279 -2.078 1.00 85.56 84 GLU A C 1
ATOM 585 O O . GLU A 1 84 ? 13.754 -5.228 -2.217 1.00 85.56 84 GLU A O 1
ATOM 590 N N . GLN A 1 85 ? 15.720 -6.273 -2.034 1.00 84.44 85 GLN A N 1
ATOM 591 C CA . GLN A 1 85 ? 16.488 -5.062 -2.321 1.00 84.44 85 GLN A CA 1
ATOM 592 C C . GLN A 1 85 ? 16.271 -4.643 -3.782 1.00 84.44 85 GLN A C 1
ATOM 594 O O . GLN A 1 85 ? 16.350 -5.475 -4.684 1.00 84.44 85 GLN A O 1
ATOM 599 N N . GLY A 1 86 ? 16.029 -3.352 -4.022 1.00 82.44 86 GLY A N 1
ATOM 600 C CA . GLY A 1 86 ? 15.742 -2.827 -5.360 1.00 82.44 86 GLY A CA 1
ATOM 601 C C . GLY A 1 86 ? 14.261 -2.844 -5.753 1.00 82.44 86 GLY A C 1
ATOM 602 O O . GLY A 1 86 ? 13.908 -2.195 -6.740 1.00 82.44 86 GLY A O 1
ATOM 603 N N . ASP A 1 87 ? 13.394 -3.492 -4.969 1.00 88.81 87 ASP A N 1
ATOM 604 C CA . ASP A 1 87 ? 11.944 -3.326 -5.083 1.00 88.81 87 ASP A CA 1
ATOM 605 C C . ASP A 1 87 ? 11.517 -1.902 -4.748 1.00 88.81 87 ASP A C 1
ATOM 607 O O . ASP A 1 87 ? 12.238 -1.149 -4.087 1.00 88.81 87 ASP A O 1
ATOM 611 N N . LEU A 1 88 ? 10.307 -1.532 -5.171 1.00 88.62 88 LEU A N 1
ATOM 612 C CA . LEU A 1 88 ? 9.701 -0.294 -4.696 1.00 88.62 88 LEU A CA 1
ATOM 613 C C . LEU A 1 88 ? 8.779 -0.571 -3.517 1.00 88.62 88 LEU A C 1
ATOM 615 O O . LEU A 1 88 ? 8.012 -1.533 -3.509 1.00 88.62 88 LEU A O 1
ATOM 619 N N . GLU A 1 89 ? 8.814 0.320 -2.539 1.00 89.69 89 GLU A N 1
ATOM 620 C CA . GLU A 1 89 ? 7.988 0.259 -1.343 1.00 89.69 89 GLU A CA 1
ATOM 621 C C . GLU A 1 89 ? 7.472 1.656 -0.979 1.00 89.69 89 GLU A C 1
ATOM 623 O O . GLU A 1 89 ? 8.101 2.669 -1.281 1.00 89.69 89 GLU A O 1
ATOM 628 N N . GLY A 1 90 ? 6.301 1.719 -0.350 1.00 89.94 90 GLY A N 1
ATOM 629 C CA . GLY A 1 90 ? 5.738 2.956 0.175 1.00 89.94 90 GLY A CA 1
ATOM 630 C C . GLY A 1 90 ? 4.656 2.698 1.216 1.00 89.94 90 GLY A C 1
ATOM 631 O O . GLY A 1 90 ? 3.850 1.777 1.067 1.00 89.94 90 GLY A O 1
ATOM 632 N N . TYR A 1 91 ? 4.614 3.521 2.260 1.00 89.81 91 TYR A N 1
ATOM 633 C CA . TYR A 1 91 ? 3.510 3.561 3.221 1.00 89.81 91 TYR A CA 1
ATOM 634 C C . TYR A 1 91 ? 2.602 4.771 2.984 1.00 89.81 91 TYR A C 1
ATOM 636 O O . TYR A 1 91 ? 2.948 5.714 2.266 1.00 89.81 91 TYR A O 1
ATOM 644 N N . TYR A 1 92 ? 1.419 4.723 3.596 1.00 86.69 92 TYR A N 1
ATOM 645 C CA . TYR A 1 92 ? 0.451 5.819 3.586 1.00 86.69 92 TYR A CA 1
ATOM 646 C C . TYR A 1 92 ? 1.090 7.162 3.956 1.00 86.69 92 TYR A C 1
ATOM 648 O O . TYR A 1 92 ? 1.938 7.224 4.845 1.00 86.69 92 TYR A O 1
ATOM 656 N N . ASN A 1 93 ? 0.636 8.229 3.288 1.00 83.50 93 ASN A N 1
ATOM 657 C CA . ASN A 1 93 ? 1.105 9.610 3.436 1.00 83.50 93 ASN A CA 1
ATOM 658 C C . ASN A 1 93 ? 2.538 9.872 2.926 1.00 83.50 93 ASN A C 1
ATOM 660 O O . ASN A 1 93 ? 3.032 10.992 3.040 1.00 83.50 93 ASN A O 1
ATOM 664 N N . GLY A 1 94 ? 3.200 8.869 2.339 1.00 81.56 94 GLY A N 1
ATOM 665 C CA . GLY A 1 94 ? 4.398 9.076 1.526 1.00 81.56 94 GLY A CA 1
ATOM 666 C C . GLY A 1 94 ? 4.064 9.648 0.144 1.00 81.56 94 GLY A C 1
ATOM 667 O O . GLY A 1 94 ? 2.930 9.547 -0.325 1.00 81.56 94 GLY A O 1
ATOM 668 N N . VAL A 1 95 ? 5.067 10.206 -0.536 1.00 80.75 95 VAL A N 1
ATOM 669 C CA . VAL A 1 95 ? 4.991 10.653 -1.944 1.00 80.75 95 VAL A CA 1
ATOM 670 C C . VAL A 1 95 ? 6.189 10.123 -2.738 1.00 80.75 95 VAL A C 1
ATOM 672 O O . VAL A 1 95 ? 7.183 9.729 -2.147 1.00 80.75 95 VAL A O 1
ATOM 675 N N . GLU A 1 96 ? 6.117 10.081 -4.074 1.00 76.56 96 GLU A N 1
ATOM 676 C CA . GLU A 1 96 ? 7.167 9.469 -4.921 1.00 76.56 96 GLU A CA 1
ATOM 677 C C . GLU A 1 96 ? 8.561 10.076 -4.659 1.00 76.56 96 GLU A C 1
ATOM 679 O O . GLU A 1 96 ? 9.560 9.367 -4.618 1.00 76.56 96 GLU A O 1
ATOM 684 N N . THR A 1 97 ? 8.632 11.385 -4.404 1.00 80.62 97 THR A N 1
ATOM 685 C CA . THR A 1 97 ? 9.885 12.104 -4.110 1.00 80.62 97 THR A CA 1
ATOM 686 C C . THR A 1 97 ? 10.344 12.002 -2.653 1.00 80.62 97 THR A C 1
ATOM 688 O O . THR A 1 97 ? 11.457 12.411 -2.337 1.00 80.62 97 THR A O 1
ATOM 691 N N . ALA A 1 98 ? 9.483 11.521 -1.756 1.00 84.19 98 ALA A N 1
ATOM 692 C CA . ALA A 1 98 ? 9.743 11.364 -0.327 1.00 84.19 98 ALA A CA 1
ATOM 693 C C . ALA A 1 98 ? 8.923 10.170 0.199 1.00 84.19 98 ALA A C 1
ATOM 695 O O . ALA A 1 98 ? 7.923 10.352 0.905 1.00 84.19 98 ALA A O 1
ATOM 696 N N . PRO A 1 99 ? 9.275 8.944 -0.225 1.00 86.44 99 PRO A N 1
ATOM 697 C CA . PRO A 1 99 ? 8.546 7.752 0.167 1.00 86.44 99 PRO A CA 1
ATOM 698 C C . PRO A 1 99 ? 8.806 7.458 1.644 1.00 86.44 99 PRO A C 1
ATOM 700 O O . PRO A 1 99 ? 9.913 7.643 2.150 1.00 86.44 99 PRO A O 1
ATOM 703 N N . ILE A 1 100 ? 7.795 6.941 2.331 1.00 88.94 100 ILE A N 1
ATOM 704 C CA . ILE A 1 100 ? 7.986 6.333 3.646 1.00 88.94 100 ILE A CA 1
ATOM 705 C C . ILE A 1 100 ? 8.308 4.865 3.393 1.00 88.94 100 ILE A C 1
ATOM 707 O O . ILE A 1 100 ? 7.515 4.181 2.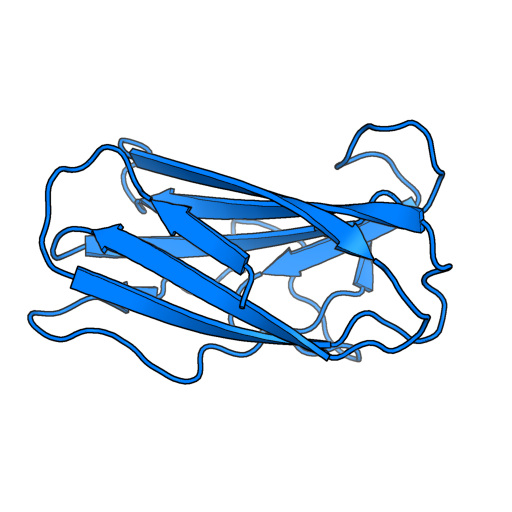749 1.00 88.94 100 ILE A O 1
ATOM 711 N N . LEU A 1 101 ? 9.467 4.398 3.860 1.00 88.31 101 LEU A N 1
ATOM 712 C CA . LEU A 1 101 ? 9.988 3.056 3.560 1.00 88.31 101 LEU A CA 1
ATOM 713 C C . LEU A 1 101 ? 10.025 2.125 4.778 1.00 88.31 101 LEU A C 1
ATOM 715 O O . LEU A 1 101 ? 10.273 0.931 4.628 1.00 88.31 101 LEU A O 1
ATOM 719 N N . THR A 1 102 ? 9.768 2.640 5.982 1.00 86.50 102 THR A N 1
ATOM 720 C CA . THR A 1 102 ? 9.739 1.832 7.205 1.00 86.50 102 THR A CA 1
ATOM 721 C C . THR A 1 102 ? 8.352 1.849 7.830 1.00 86.50 102 THR A C 1
ATOM 723 O O . THR A 1 102 ? 7.619 2.835 7.761 1.00 86.50 102 THR A O 1
ATOM 726 N N . ARG A 1 103 ? 7.998 0.748 8.499 1.00 83.88 103 ARG A N 1
ATOM 727 C CA . ARG A 1 103 ? 6.756 0.669 9.274 1.00 83.88 103 ARG A CA 1
ATOM 728 C C . ARG A 1 103 ? 6.749 1.635 10.462 1.00 83.88 103 ARG A C 1
ATOM 730 O O . ARG A 1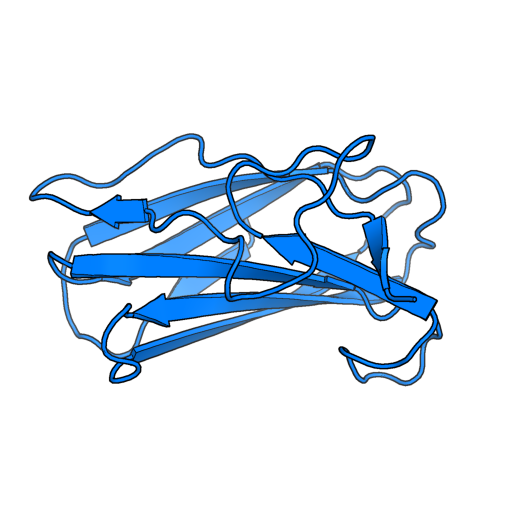 103 ? 5.677 2.067 10.862 1.00 83.88 103 ARG A O 1
ATOM 737 N N . GLN A 1 104 ? 7.910 1.930 11.044 1.00 86.19 104 GLN A N 1
ATOM 738 C CA . GLN A 1 104 ? 8.012 2.798 12.220 1.00 86.19 104 GLN A CA 1
ATOM 739 C C . GLN A 1 104 ? 7.684 4.256 11.883 1.00 86.19 104 GLN A C 1
ATOM 741 O O . GLN A 1 104 ? 7.082 4.945 12.701 1.00 86.19 104 GLN A O 1
ATOM 746 N N . ASP A 1 105 ? 8.033 4.690 10.673 1.00 86.00 105 ASP A N 1
ATOM 747 C CA . ASP A 1 105 ? 7.776 6.049 10.190 1.00 86.00 105 ASP A CA 1
ATOM 748 C C . ASP A 1 105 ? 6.392 6.186 9.530 1.00 86.00 105 ASP A C 1
ATOM 750 O O . ASP A 1 105 ? 5.959 7.287 9.186 1.00 86.00 105 ASP A O 1
ATOM 754 N N . ALA A 1 106 ? 5.682 5.070 9.336 1.00 86.19 106 ALA A N 1
ATOM 755 C CA . ALA A 1 106 ? 4.363 5.050 8.725 1.00 86.19 106 ALA A CA 1
ATOM 756 C C . ALA A 1 106 ? 3.302 5.607 9.677 1.00 86.19 106 ALA A C 1
ATOM 758 O O . ALA A 1 106 ? 3.112 5.116 10.793 1.00 86.19 106 ALA A O 1
ATOM 759 N N . LEU A 1 107 ? 2.544 6.594 9.201 1.00 84.81 107 LEU A N 1
ATOM 760 C CA . LEU A 1 107 ? 1.406 7.111 9.948 1.00 84.81 107 LEU A CA 1
ATOM 761 C C . LEU A 1 107 ? 0.233 6.124 9.878 1.00 84.81 107 LEU A C 1
ATOM 763 O O . LEU A 1 107 ? -0.097 5.636 8.791 1.00 84.81 107 LEU A O 1
ATOM 767 N N . PRO A 1 108 ? -0.433 5.836 11.008 1.00 88.06 108 PRO A N 1
ATOM 768 C CA . PRO A 1 108 ? -1.657 5.060 10.985 1.00 88.06 108 PRO A CA 1
ATOM 769 C C . PRO A 1 108 ? -2.781 5.849 10.308 1.00 88.06 108 PRO A C 1
ATOM 771 O O . PRO A 1 108 ? -2.909 7.063 10.460 1.00 88.06 108 PRO A O 1
ATOM 774 N N . ILE A 1 109 ? -3.632 5.125 9.595 1.00 89.56 109 ILE A N 1
ATOM 775 C CA . ILE A 1 109 ? -4.908 5.583 9.067 1.00 89.56 109 ILE A CA 1
ATOM 776 C C . ILE A 1 109 ? -5.969 5.314 10.142 1.00 89.56 109 ILE A C 1
ATOM 778 O O . ILE A 1 109 ? -6.303 4.144 10.361 1.00 89.56 109 ILE A O 1
ATOM 782 N N . PRO A 1 110 ? -6.515 6.344 10.812 1.00 90.12 110 PRO A N 1
ATOM 783 C CA . PRO A 1 110 ? -7.612 6.155 11.748 1.00 90.12 110 PRO A CA 1
ATOM 784 C C . PRO A 1 110 ? -8.906 5.911 10.968 1.00 90.12 110 PRO A C 1
ATOM 786 O O . PRO A 1 110 ? -9.432 6.812 10.311 1.00 90.12 110 PRO A O 1
ATOM 789 N N . LEU A 1 111 ? -9.435 4.692 11.037 1.00 90.06 111 LEU A N 1
ATOM 790 C CA . LEU A 1 111 ? -10.738 4.367 10.472 1.00 90.06 111 LEU A CA 1
ATOM 791 C C . LEU A 1 111 ? -11.791 4.457 11.578 1.00 90.06 111 LEU A C 1
ATOM 793 O O . LEU A 1 111 ? -11.815 3.639 12.494 1.00 90.06 111 LEU A O 1
ATOM 797 N N . GLY A 1 112 ? -12.629 5.493 11.500 1.00 87.38 112 GLY A N 1
ATOM 798 C CA . GLY A 1 112 ? -13.749 5.729 12.411 1.00 87.38 112 GLY A CA 1
ATOM 799 C C . GLY A 1 112 ? -14.981 4.893 12.050 1.00 87.38 112 GLY A C 1
ATOM 800 O O . GLY A 1 112 ? -14.871 3.742 11.657 1.00 87.38 112 GLY A O 1
ATOM 801 N N . GLN A 1 113 ? -16.175 5.485 12.146 1.00 83.88 113 GLN A N 1
ATOM 802 C CA . GLN A 1 113 ? -17.437 4.814 11.782 1.00 83.88 113 GLN A CA 1
ATOM 803 C C . GLN A 1 113 ? -17.831 4.979 10.305 1.00 83.88 113 GLN A C 1
ATOM 805 O O . GLN A 1 113 ? -18.910 4.556 9.895 1.00 83.88 113 GLN A O 1
ATOM 810 N N . THR A 1 114 ? -16.986 5.618 9.499 1.00 85.44 114 THR A N 1
ATOM 811 C CA . THR A 1 114 ? -17.244 5.886 8.083 1.00 85.44 114 THR A CA 1
ATOM 812 C C . THR A 1 114 ? -16.120 5.331 7.219 1.00 85.44 114 THR A C 1
ATOM 814 O O . THR A 1 114 ? -14.962 5.274 7.633 1.00 85.44 114 THR A O 1
ATOM 817 N N . CYS A 1 115 ? -16.464 4.920 5.997 1.00 87.50 115 CYS A N 1
ATOM 818 C CA . CYS A 1 115 ? -15.474 4.543 4.994 1.00 87.50 115 CYS A CA 1
ATOM 819 C C . CYS A 1 115 ? -14.563 5.732 4.669 1.00 87.50 115 CYS A C 1
ATOM 821 O O . CYS A 1 115 ? -15.031 6.871 4.597 1.00 87.50 115 CYS A O 1
ATOM 823 N N . LEU A 1 116 ? -13.285 5.456 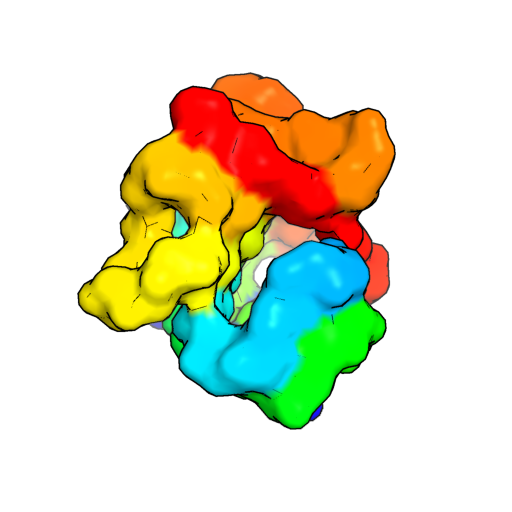4.413 1.00 88.06 116 LEU A N 1
ATOM 824 C CA . LEU A 1 116 ? -12.293 6.482 4.110 1.00 88.06 116 LEU A CA 1
ATOM 825 C C . LEU A 1 116 ? -11.966 6.507 2.606 1.00 88.06 116 LEU A C 1
ATOM 827 O O . LEU A 1 116 ? -11.439 5.518 2.083 1.00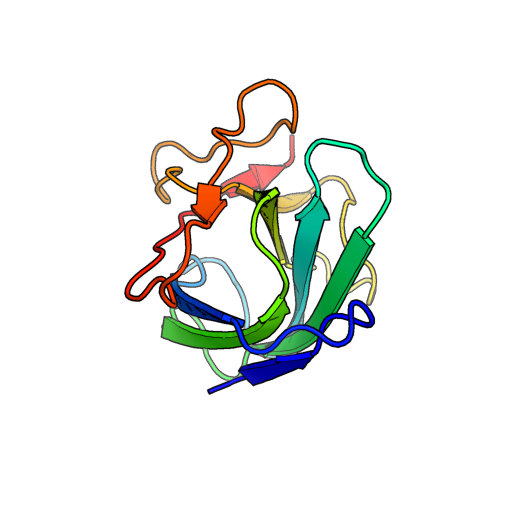 88.06 116 LEU A O 1
ATOM 831 N N . PRO A 1 117 ? -12.280 7.600 1.886 1.00 88.19 117 PRO A N 1
ATOM 832 C CA . PRO A 1 117 ? -11.912 7.760 0.484 1.00 88.19 117 PRO A CA 1
ATOM 833 C C . PRO A 1 117 ? -10.564 8.463 0.284 1.00 88.19 117 PRO A C 1
ATOM 835 O O . PRO A 1 117 ? -10.076 9.154 1.174 1.00 88.19 117 PRO A O 1
ATOM 838 N N . ASN A 1 118 ? -10.030 8.349 -0.937 1.00 83.75 118 ASN A N 1
ATOM 839 C CA . ASN A 1 118 ? -8.888 9.119 -1.453 1.00 83.75 118 ASN A CA 1
ATOM 840 C C . ASN A 1 118 ? -7.605 8.998 -0.619 1.00 83.75 118 ASN A C 1
ATOM 842 O O . ASN A 1 118 ? -6.901 9.976 -0.385 1.00 83.75 118 ASN A O 1
ATOM 846 N N . VAL A 1 119 ? -7.303 7.783 -0.165 1.00 81.88 119 VAL A N 1
ATOM 847 C CA . VAL A 1 119 ? -6.019 7.483 0.470 1.00 81.88 119 VAL A CA 1
ATOM 848 C C . VAL A 1 119 ? -4.947 7.368 -0.617 1.00 81.88 119 VAL A C 1
ATOM 850 O O . VAL A 1 119 ? -4.959 6.409 -1.391 1.00 81.88 119 VAL A O 1
ATOM 853 N N . ASP A 1 120 ? -4.043 8.344 -0.680 1.00 75.50 120 ASP A N 1
ATOM 854 C CA . ASP A 1 120 ? -2.978 8.410 -1.688 1.00 75.50 120 ASP A CA 1
ATOM 855 C C . ASP A 1 120 ? -1.609 7.954 -1.149 1.00 75.50 120 ASP A C 1
ATOM 857 O O . ASP A 1 120 ? -1.351 7.951 0.060 1.00 75.50 120 ASP A O 1
ATOM 861 N N . PHE A 1 121 ? -0.736 7.544 -2.077 1.00 73.88 121 PHE A N 1
ATOM 862 C CA . PHE A 1 121 ? 0.587 6.973 -1.804 1.00 73.88 121 PHE A CA 1
ATOM 863 C C . PHE A 1 121 ? 1.646 7.509 -2.752 1.00 73.88 121 PHE A C 1
ATOM 865 O O . PHE A 1 121 ? 1.387 7.774 -3.929 1.00 73.88 121 PHE A O 1
ATOM 872 N N . GLY A 1 122 ? 2.879 7.474 -2.266 1.00 72.56 122 GLY A N 1
ATOM 873 C CA . GLY A 1 122 ? 4.063 7.395 -3.092 1.00 72.56 122 GLY A CA 1
ATOM 874 C C . GLY A 1 122 ? 4.968 6.261 -2.656 1.00 72.56 122 GLY A C 1
ATOM 875 O O . GLY A 1 122 ? 5.093 5.953 -1.471 1.00 72.56 122 GLY A O 1
ATOM 876 N N . VAL A 1 123 ? 5.572 5.637 -3.657 1.00 76.88 123 VAL A N 1
ATOM 877 C CA . VAL A 1 123 ? 6.506 4.522 -3.527 1.00 76.88 123 VAL A CA 1
ATOM 878 C C . VAL A 1 123 ? 7.883 4.983 -3.979 1.00 76.88 123 VAL A C 1
ATOM 880 O O . VAL A 1 123 ? 7.988 5.825 -4.871 1.00 76.88 123 VAL A O 1
ATOM 883 N N . GLY A 1 124 ? 8.936 4.413 -3.408 1.00 76.19 124 GLY A N 1
ATOM 884 C CA . GLY A 1 124 ? 10.295 4.605 -3.898 1.00 76.19 124 GLY A CA 1
ATOM 885 C C . GLY A 1 124 ? 11.177 3.400 -3.629 1.00 76.19 124 GLY A C 1
ATOM 886 O O . GLY A 1 124 ? 10.707 2.379 -3.133 1.00 76.19 124 GLY A O 1
ATOM 887 N N . VAL A 1 125 ? 12.441 3.498 -4.037 1.00 76.69 125 VAL A N 1
ATOM 888 C CA . VAL A 1 125 ? 13.36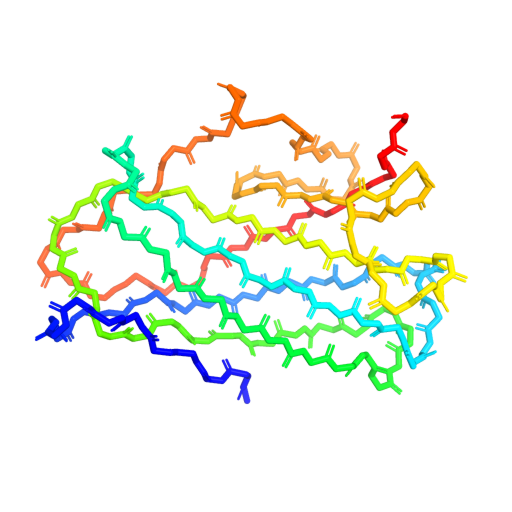0 2.354 -4.050 1.00 76.69 125 VAL A CA 1
ATOM 889 C C . VAL A 1 125 ? 13.699 1.933 -2.629 1.00 76.69 125 VAL A C 1
ATOM 891 O O . VAL A 1 125 ? 14.156 2.741 -1.820 1.00 76.69 125 VAL A O 1
ATOM 894 N N . ARG A 1 126 ? 13.514 0.647 -2.351 1.00 75.88 126 ARG A N 1
ATOM 895 C CA . ARG A 1 126 ? 14.003 0.009 -1.142 1.00 75.88 126 ARG A CA 1
ATOM 896 C C . ARG A 1 126 ? 15.514 -0.184 -1.249 1.00 75.88 126 ARG A C 1
ATOM 898 O O . ARG A 1 126 ? 15.992 -0.885 -2.145 1.00 75.88 126 ARG A O 1
ATOM 905 N N . LEU A 1 127 ? 16.231 0.475 -0.343 1.00 68.81 127 LEU A N 1
ATOM 906 C CA . LEU A 1 127 ? 17.689 0.420 -0.223 1.00 68.81 127 LEU A CA 1
ATOM 907 C C . LEU A 1 127 ? 18.167 -0.892 0.404 1.00 68.81 127 LEU A C 1
ATOM 909 O O . LEU A 1 127 ? 17.438 -1.446 1.259 1.00 68.81 127 LEU A O 1
#

Foldseek 3Di:
DQEWEKPQQDFAKEKAKEWAAQLAAWFKKKKKWKAFPVRPIIIIDIDTHHGGRDIDIYMYGRDDFGWIKIKMKIPRVRPNDTDDAFTKIAIWPAAQVGGDHDPVPHDTDGDDPHYHYHGYIHIYGHD